Protein AF-A0A351ISN8-F1 (afdb_monomer_lite)

Sequence (63 aa):
MKTSSEWRHDLRSPLTAIKGYVEFLLAGDDCSCDDQAQEYIKNVQKATERMIALLDGWKEGEG

Radius of gyration: 14.81 Å; chains: 1; bounding box: 34×17×43 Å

Secondary structure (DSSP, 8-state):
---HHHHHHHHHHHHHHHHHHHHHHHH-TT----HHHHHHHHHHHHHHHHHHHHHHHGGG---

pLDDT: mean 86.34, std 12.59, range [46.78, 97.25]

Structure (mmCIF, N/CA/C/O backbone):
data_AF-A0A351ISN8-F1
#
_entry.id   AF-A0A351ISN8-F1
#
loop_
_atom_site.group_PDB
_atom_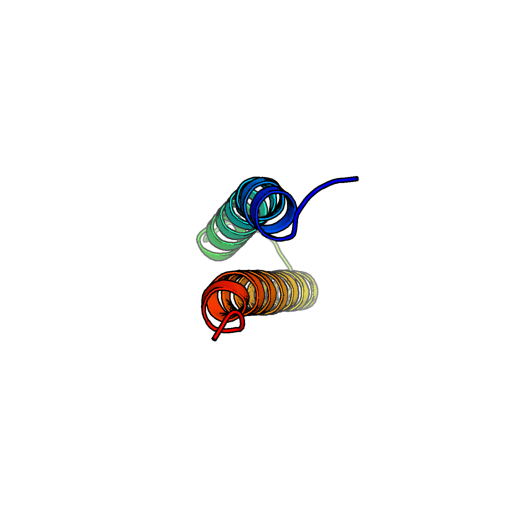site.id
_atom_site.type_symbol
_atom_site.label_atom_id
_atom_site.label_alt_id
_atom_site.label_comp_id
_atom_site.label_asym_id
_atom_site.label_entity_id
_atom_site.label_seq_id
_atom_site.pdbx_PDB_ins_code
_atom_site.Cartn_x
_atom_site.Cartn_y
_atom_site.Cartn_z
_atom_site.occupancy
_atom_site.B_iso_or_equiv
_atom_site.auth_seq_id
_atom_site.auth_comp_id
_atom_site.auth_asym_id
_atom_site.auth_atom_id
_atom_site.pdbx_PDB_model_num
ATOM 1 N N . MET A 1 1 ? -6.234 7.872 23.848 1.00 79.12 1 MET A N 1
ATOM 2 C CA . MET A 1 1 ? -5.718 6.634 23.221 1.00 79.12 1 MET A CA 1
ATOM 3 C C . MET A 1 1 ? -6.660 6.298 22.078 1.00 79.12 1 MET A C 1
ATOM 5 O O . MET A 1 1 ? -7.856 6.406 22.309 1.00 79.12 1 MET A O 1
ATOM 9 N N . LYS A 1 2 ? -6.155 6.003 20.873 1.00 84.31 2 LYS A N 1
ATOM 10 C CA . LYS A 1 2 ? -7.013 5.712 19.711 1.00 84.31 2 LYS A CA 1
ATOM 11 C C . LYS A 1 2 ? -7.731 4.370 19.869 1.00 84.31 2 LYS A C 1
ATOM 13 O O . LYS A 1 2 ? -7.149 3.438 20.427 1.00 84.31 2 LYS A O 1
ATOM 18 N N . THR A 1 3 ? -8.954 4.269 19.364 1.00 88.94 3 THR A N 1
ATOM 19 C CA . THR A 1 3 ? -9.739 3.031 19.327 1.00 88.94 3 THR A CA 1
ATOM 20 C C . THR A 1 3 ? -9.305 2.129 18.170 1.00 88.94 3 THR A C 1
ATOM 22 O O . THR A 1 3 ? -8.703 2.577 17.191 1.00 88.94 3 THR A O 1
ATOM 25 N N . SER A 1 4 ? -9.654 0.843 18.237 1.00 84.88 4 SER A N 1
ATOM 26 C CA . SER A 1 4 ? -9.424 -0.098 17.133 1.00 84.88 4 SER A CA 1
ATOM 27 C C . SER A 1 4 ? -10.103 0.355 15.834 1.00 84.88 4 SER A C 1
ATOM 29 O O . SER A 1 4 ? -9.555 0.156 14.751 1.00 84.88 4 SER A O 1
ATOM 31 N N . SER A 1 5 ? -11.268 1.014 15.909 1.00 85.94 5 SER A N 1
ATOM 32 C CA . SER A 1 5 ? -11.947 1.552 14.725 1.00 85.94 5 SER A CA 1
ATOM 33 C C . SER A 1 5 ? -11.205 2.737 14.108 1.00 85.94 5 SER A C 1
ATOM 35 O O . SER A 1 5 ? -11.106 2.803 12.884 1.00 85.94 5 SER A O 1
ATOM 37 N N . GLU A 1 6 ? -10.661 3.633 14.935 1.00 88.75 6 GLU A N 1
ATOM 38 C CA . GLU A 1 6 ? -9.851 4.769 14.482 1.00 88.75 6 GLU A CA 1
ATOM 39 C C . GLU A 1 6 ? -8.560 4.285 13.814 1.00 88.75 6 GLU A C 1
ATOM 41 O O . GLU A 1 6 ? -8.243 4.713 12.707 1.00 88.75 6 GLU A O 1
ATOM 46 N N . TRP A 1 7 ? -7.868 3.309 14.412 1.00 90.62 7 TRP A N 1
ATOM 47 C CA . TRP A 1 7 ? -6.687 2.698 13.796 1.00 90.62 7 TRP A CA 1
ATOM 48 C C . TRP A 1 7 ? -6.994 2.044 12.445 1.00 90.62 7 TRP A C 1
ATOM 50 O O . TRP A 1 7 ? -6.247 2.246 11.490 1.00 90.62 7 TRP A O 1
ATOM 60 N N . ARG A 1 8 ? -8.101 1.296 12.327 1.00 89.38 8 ARG A N 1
ATOM 61 C CA . ARG A 1 8 ? -8.513 0.685 11.048 1.00 89.38 8 ARG A CA 1
ATOM 62 C C . ARG A 1 8 ? -8.745 1.725 9.960 1.00 89.38 8 ARG A C 1
ATOM 64 O O . ARG A 1 8 ? -8.291 1.542 8.833 1.00 89.38 8 ARG A O 1
ATOM 71 N N . HIS A 1 9 ? -9.472 2.789 10.291 1.00 89.56 9 HIS A N 1
ATOM 72 C CA . HIS A 1 9 ? -9.775 3.858 9.349 1.00 89.56 9 HIS A CA 1
ATOM 73 C C . HIS A 1 9 ? -8.494 4.550 8.869 1.00 89.56 9 HIS A C 1
ATOM 75 O O . HIS A 1 9 ? -8.264 4.670 7.665 1.00 89.56 9 HIS A O 1
ATOM 81 N N . ASP A 1 10 ? -7.625 4.922 9.807 1.00 93.19 10 ASP A N 1
ATOM 82 C CA . ASP A 1 10 ? -6.410 5.674 9.507 1.00 93.19 10 ASP A CA 1
ATOM 83 C C . ASP A 1 10 ? -5.389 4.861 8.710 1.00 93.19 10 ASP A C 1
ATOM 85 O O . ASP A 1 10 ? -4.675 5.427 7.887 1.00 93.19 10 ASP A O 1
ATOM 89 N N . LEU A 1 11 ? -5.335 3.539 8.904 1.00 94.81 11 LEU A N 1
ATOM 90 C CA . LEU A 1 11 ? -4.447 2.649 8.149 1.00 94.81 11 LEU A CA 1
ATOM 91 C C . LEU A 1 11 ? -4.975 2.310 6.748 1.00 94.81 11 LEU A C 1
ATOM 93 O O . LEU A 1 11 ? -4.187 1.989 5.858 1.00 94.81 11 LEU A O 1
ATOM 97 N N . ARG A 1 12 ? -6.287 2.408 6.508 1.00 91.31 12 ARG A N 1
ATOM 98 C CA . ARG A 1 12 ? -6.875 2.076 5.202 1.00 91.31 12 ARG A CA 1
ATOM 99 C C . ARG A 1 12 ? -6.420 3.039 4.101 1.00 91.31 12 ARG A C 1
ATOM 101 O O . ARG A 1 12 ? -6.136 2.592 2.991 1.00 91.31 12 ARG A O 1
ATOM 108 N N . SER A 1 13 ? -6.306 4.332 4.404 1.00 92.81 13 SER A N 1
ATOM 109 C CA . SER A 1 13 ? -5.844 5.358 3.454 1.00 92.81 13 SER A CA 1
ATOM 110 C C . SER A 1 13 ? -4.414 5.110 2.927 1.00 92.81 13 SER A C 1
ATOM 112 O O . SER A 1 13 ? -4.255 4.943 1.714 1.00 92.81 13 SER A O 1
ATOM 114 N N . PRO A 1 14 ? -3.373 4.977 3.777 1.00 95.88 14 PRO A N 1
ATOM 115 C CA . PRO A 1 14 ? -2.015 4.716 3.304 1.00 95.88 14 PRO A CA 1
ATOM 116 C C . PRO A 1 14 ? -1.876 3.355 2.610 1.00 95.88 14 PRO A C 1
ATOM 118 O O . PRO A 1 14 ? -1.163 3.262 1.615 1.00 95.88 14 PRO A O 1
ATOM 121 N N . LEU A 1 15 ? -2.584 2.309 3.059 1.00 96.38 15 LEU A N 1
ATOM 122 C CA . LEU A 1 15 ? -2.562 1.006 2.378 1.00 96.38 15 LEU A CA 1
ATOM 123 C C . LEU A 1 15 ? -3.202 1.065 0.986 1.00 96.38 15 LEU A C 1
ATOM 125 O O . LEU A 1 15 ? -2.712 0.419 0.063 1.00 96.38 15 LEU A O 1
ATOM 129 N N . THR A 1 16 ? -4.254 1.869 0.817 1.00 94.25 16 THR A N 1
ATOM 130 C CA . THR A 1 16 ? -4.875 2.106 -0.495 1.00 94.25 16 THR A CA 1
ATOM 131 C C . THR A 1 16 ? -3.903 2.818 -1.434 1.00 94.25 16 THR A C 1
ATOM 133 O O . THR A 1 16 ? -3.772 2.423 -2.590 1.00 94.25 16 THR A O 1
ATOM 136 N N . ALA A 1 17 ? -3.171 3.818 -0.934 1.00 96.81 17 ALA A N 1
ATOM 137 C CA . ALA A 1 17 ? -2.151 4.514 -1.715 1.00 96.81 17 ALA A CA 1
ATOM 138 C C . ALA A 1 17 ? -1.008 3.573 -2.136 1.00 96.81 17 ALA A C 1
ATOM 140 O O . ALA A 1 17 ? -0.661 3.529 -3.314 1.00 96.81 17 ALA A O 1
ATOM 141 N N . ILE A 1 18 ? -0.469 2.771 -1.205 1.00 97.00 18 ILE A N 1
ATOM 142 C CA . ILE A 1 18 ? 0.582 1.783 -1.509 1.00 97.00 18 ILE A CA 1
ATOM 143 C C . ILE A 1 18 ? 0.099 0.796 -2.574 1.00 97.00 18 ILE A C 1
ATOM 145 O O . ILE A 1 18 ? 0.818 0.553 -3.541 1.00 97.00 18 ILE A O 1
ATOM 149 N N . LYS A 1 19 ? -1.124 0.270 -2.431 1.00 95.38 19 LYS A N 1
ATOM 150 C CA . LYS A 1 19 ? -1.719 -0.640 -3.414 1.00 95.38 19 LYS A CA 1
ATOM 151 C C . LYS A 1 19 ? -1.772 -0.000 -4.804 1.00 95.38 19 LYS A C 1
ATOM 153 O O . LYS A 1 19 ? -1.298 -0.612 -5.753 1.00 95.38 19 LYS A O 1
ATOM 158 N N . GLY A 1 20 ? -2.257 1.238 -4.907 1.00 93.38 20 GLY A N 1
ATOM 159 C CA . GLY A 1 20 ? -2.334 1.956 -6.181 1.00 93.38 20 GLY A CA 1
ATOM 160 C C . GLY A 1 20 ? -0.967 2.199 -6.831 1.00 93.38 20 GLY A C 1
ATOM 161 O O . GLY A 1 20 ? -0.821 1.999 -8.033 1.00 93.38 20 GLY A O 1
ATOM 162 N N . TYR A 1 21 ? 0.058 2.571 -6.055 1.00 93.62 21 TYR A N 1
ATOM 163 C CA . TYR A 1 21 ? 1.418 2.731 -6.589 1.00 93.62 21 TYR A CA 1
ATOM 164 C C . TYR A 1 21 ? 2.004 1.412 -7.095 1.00 93.62 21 TYR A C 1
ATOM 166 O O . TYR A 1 21 ? 2.630 1.382 -8.149 1.00 93.62 21 TYR A O 1
ATOM 174 N N . VAL A 1 22 ? 1.790 0.320 -6.363 1.00 93.44 22 VAL A N 1
ATOM 175 C CA . VAL A 1 22 ? 2.252 -1.014 -6.760 1.00 93.44 22 VAL A CA 1
ATOM 176 C C . VAL A 1 22 ? 1.534 -1.497 -8.019 1.00 93.44 22 VAL A C 1
ATOM 178 O O . VAL A 1 22 ? 2.188 -1.979 -8.938 1.00 93.44 22 VAL A O 1
ATOM 181 N N . GLU A 1 23 ? 0.215 -1.321 -8.101 1.00 91.44 23 GLU A N 1
ATOM 182 C CA . GLU A 1 23 ? -0.568 -1.633 -9.302 1.00 91.44 23 GLU A CA 1
ATOM 183 C C . GLU A 1 23 ? -0.099 -0.813 -10.507 1.00 91.44 23 GLU A C 1
ATOM 185 O O . GLU A 1 23 ? 0.059 -1.366 -11.590 1.00 91.44 23 GLU A O 1
ATOM 190 N N . PHE A 1 24 ? 0.197 0.476 -10.317 1.00 90.56 24 PHE A N 1
ATOM 191 C CA . PHE A 1 24 ? 0.751 1.330 -11.367 1.00 90.56 24 PHE A CA 1
ATOM 192 C C . PHE A 1 24 ? 2.114 0.830 -11.866 1.00 90.56 24 PHE A C 1
ATOM 194 O O . PHE A 1 24 ? 2.327 0.736 -13.073 1.00 90.56 24 PHE A O 1
ATOM 201 N N . LEU A 1 25 ? 3.019 0.466 -10.952 1.00 88.94 25 LEU A N 1
ATOM 202 C CA . LEU A 1 25 ? 4.339 -0.068 -11.301 1.00 88.94 25 LEU A CA 1
ATOM 203 C C . LEU A 1 25 ? 4.254 -1.414 -12.035 1.00 88.94 25 LEU A C 1
ATOM 205 O O . LEU A 1 25 ? 5.054 -1.661 -12.930 1.00 88.94 25 LEU A O 1
ATOM 209 N N . LEU A 1 26 ? 3.290 -2.267 -11.679 1.00 86.06 26 LEU A N 1
ATOM 210 C CA . LEU A 1 26 ? 3.065 -3.560 -12.336 1.00 86.06 26 LEU A CA 1
ATOM 211 C C . LEU A 1 26 ? 2.328 -3.436 -13.678 1.00 86.06 26 LEU A C 1
ATOM 213 O O . LEU A 1 26 ? 2.491 -4.301 -14.533 1.00 86.06 26 LEU A O 1
ATOM 217 N N . ALA A 1 27 ? 1.499 -2.403 -13.853 1.00 86.38 27 ALA A N 1
ATOM 218 C CA . ALA A 1 27 ? 0.747 -2.154 -15.084 1.00 86.38 27 ALA A CA 1
ATOM 219 C C . ALA A 1 27 ? 1.583 -1.467 -16.175 1.00 86.38 27 ALA A C 1
ATOM 221 O O . ALA A 1 27 ? 1.198 -1.488 -17.344 1.00 86.38 27 ALA A O 1
ATOM 222 N N . GLY A 1 28 ? 2.694 -0.826 -15.804 1.00 75.19 28 GLY A N 1
ATOM 223 C CA . GLY A 1 28 ? 3.591 -0.172 -16.746 1.00 75.19 28 GLY A CA 1
ATOM 224 C C . GLY A 1 28 ? 4.405 -1.181 -17.553 1.00 75.19 28 GLY A C 1
ATOM 225 O O . GLY A 1 28 ? 5.306 -1.810 -17.011 1.00 75.19 28 GLY A O 1
ATOM 226 N N . ASP A 1 29 ? 4.151 -1.242 -18.862 1.00 61.31 29 ASP A N 1
ATOM 227 C CA . ASP A 1 29 ? 4.951 -1.988 -19.857 1.00 61.31 29 ASP A CA 1
ATOM 228 C C . ASP A 1 29 ? 6.408 -1.462 -19.959 1.00 61.31 29 ASP A C 1
ATOM 230 O O . ASP A 1 29 ? 7.276 -2.097 -20.547 1.00 61.31 29 ASP A O 1
ATOM 234 N N . ASP A 1 30 ? 6.672 -0.289 -19.363 1.00 58.88 30 ASP A N 1
ATOM 235 C CA . ASP A 1 30 ? 7.901 0.507 -19.503 1.00 58.88 30 ASP A CA 1
ATOM 236 C C . ASP A 1 30 ? 8.634 0.749 -18.165 1.00 58.88 30 ASP A C 1
ATOM 238 O O . ASP A 1 30 ? 9.587 1.527 -18.089 1.00 58.88 30 ASP A O 1
ATOM 242 N N . CYS A 1 31 ? 8.214 0.101 -17.066 1.00 61.16 31 CYS A N 1
ATOM 243 C CA . CYS A 1 31 ? 9.072 0.066 -15.882 1.00 61.16 31 CYS A CA 1
ATOM 244 C C . CYS A 1 31 ? 10.256 -0.830 -16.244 1.00 61.16 31 CYS A C 1
ATOM 246 O O . CYS A 1 31 ? 10.129 -2.049 -16.334 1.00 61.16 31 CYS A O 1
ATOM 248 N N . SER A 1 32 ? 11.416 -0.213 -16.478 1.00 71.75 32 SER A N 1
ATOM 249 C CA . SER A 1 32 ? 12.711 -0.874 -16.683 1.00 71.75 32 SER A CA 1
ATOM 250 C C . SER A 1 32 ? 13.199 -1.548 -15.391 1.00 71.75 32 SER A C 1
ATOM 252 O O . SER A 1 32 ? 14.346 -1.392 -14.973 1.00 71.75 32 SER A O 1
ATOM 254 N N . CYS A 1 33 ? 12.286 -2.204 -14.689 1.00 76.06 33 CYS A N 1
ATOM 255 C CA . CYS A 1 33 ? 12.509 -2.916 -13.461 1.00 76.06 33 CYS A CA 1
ATOM 256 C C . CYS A 1 33 ? 13.076 -4.274 -13.842 1.00 76.06 33 CYS A C 1
ATOM 258 O O . CYS A 1 33 ? 12.439 -5.039 -14.567 1.00 76.06 33 CYS A O 1
ATOM 260 N N . ASP A 1 34 ? 14.275 -4.557 -13.354 1.00 86.75 34 ASP A N 1
ATOM 261 C CA . ASP A 1 34 ? 14.831 -5.896 -13.440 1.00 86.75 34 ASP A CA 1
ATOM 262 C C . ASP A 1 34 ? 13.962 -6.912 -12.672 1.00 86.75 34 ASP A C 1
ATOM 264 O O . ASP A 1 34 ? 13.023 -6.566 -11.941 1.00 86.75 34 ASP A O 1
ATOM 268 N N . ASP A 1 35 ? 14.282 -8.194 -12.840 1.00 88.69 35 ASP A N 1
ATOM 269 C CA . ASP A 1 35 ? 13.544 -9.291 -12.211 1.00 88.69 35 ASP A CA 1
ATOM 270 C C . ASP A 1 35 ? 13.469 -9.146 -10.681 1.00 88.69 35 ASP A C 1
ATOM 272 O O . ASP A 1 35 ? 12.459 -9.492 -10.062 1.00 88.69 35 ASP A O 1
ATOM 276 N N . GLN A 1 36 ? 14.511 -8.582 -10.064 1.00 91.19 36 GLN A N 1
ATOM 277 C CA . GLN A 1 36 ? 14.589 -8.386 -8.621 1.00 91.19 36 GLN A CA 1
ATOM 278 C C . GLN A 1 36 ? 13.648 -7.267 -8.153 1.00 91.19 36 GLN A C 1
ATOM 280 O O . GLN A 1 36 ? 12.923 -7.429 -7.168 1.00 91.19 36 GLN A O 1
ATOM 285 N N . ALA A 1 37 ? 13.597 -6.148 -8.872 1.00 90.25 37 ALA A N 1
ATOM 286 C CA . ALA A 1 37 ? 12.643 -5.076 -8.623 1.00 90.25 37 ALA A CA 1
ATOM 287 C C . ALA A 1 37 ? 11.198 -5.566 -8.809 1.00 90.25 37 ALA A C 1
ATOM 289 O O . ALA A 1 37 ? 10.345 -5.284 -7.965 1.00 90.25 37 ALA A O 1
ATOM 290 N N . GLN A 1 38 ? 10.931 -6.368 -9.844 1.00 90.44 38 GLN A N 1
ATOM 291 C CA . GLN A 1 38 ? 9.629 -7.009 -10.052 1.00 90.44 38 GLN A CA 1
ATOM 292 C C . GLN A 1 38 ? 9.236 -7.919 -8.879 1.00 90.44 38 GLN A C 1
ATOM 294 O O . GLN A 1 38 ? 8.085 -7.905 -8.433 1.00 90.44 38 GLN A O 1
ATOM 299 N N . GLU A 1 39 ? 10.178 -8.691 -8.336 1.00 93.19 39 GLU A N 1
ATOM 300 C CA . GLU A 1 39 ? 9.938 -9.522 -7.156 1.00 93.19 39 GLU A CA 1
ATOM 301 C C . GLU A 1 39 ? 9.618 -8.675 -5.915 1.00 93.19 39 GLU A C 1
ATOM 303 O O . GLU A 1 39 ? 8.656 -8.965 -5.196 1.00 93.19 39 GLU A O 1
ATOM 308 N N . TYR A 1 40 ? 10.355 -7.586 -5.686 1.00 94.69 40 TYR A N 1
A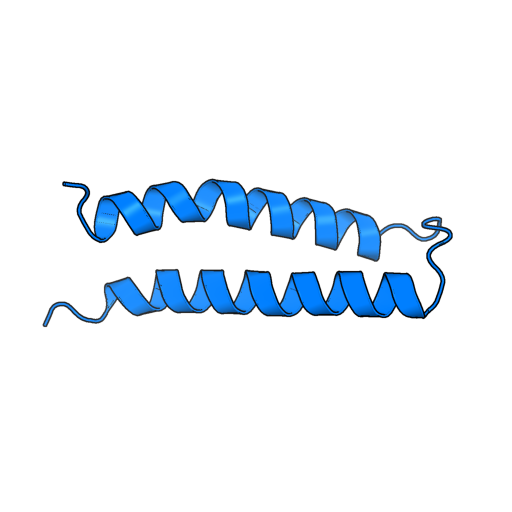TOM 309 C CA . TYR A 1 40 ? 10.076 -6.671 -4.580 1.00 94.69 40 TYR A CA 1
ATOM 310 C C . TYR A 1 40 ? 8.699 -6.028 -4.685 1.00 94.69 40 TYR A C 1
ATOM 312 O O . TYR A 1 40 ? 7.959 -6.027 -3.701 1.00 94.69 40 TYR A O 1
ATOM 320 N N . ILE A 1 41 ? 8.318 -5.543 -5.866 1.00 93.62 41 ILE A N 1
ATOM 321 C CA . ILE A 1 41 ? 7.005 -4.929 -6.091 1.00 93.62 41 ILE A CA 1
ATOM 322 C C . ILE A 1 41 ? 5.887 -5.944 -5.799 1.00 93.62 41 ILE A C 1
ATOM 324 O O . ILE A 1 41 ? 4.952 -5.634 -5.057 1.00 93.62 41 ILE A O 1
ATOM 328 N N . LYS A 1 42 ? 6.018 -7.192 -6.272 1.00 93.38 42 LYS A N 1
ATOM 329 C CA . LYS A 1 42 ? 5.068 -8.281 -5.969 1.00 93.38 42 LYS A CA 1
ATOM 330 C C . LYS A 1 42 ? 5.014 -8.618 -4.477 1.00 93.38 42 LYS A C 1
ATOM 332 O O . LYS A 1 42 ? 3.944 -8.928 -3.953 1.00 93.38 42 LYS A O 1
ATOM 337 N N . ASN A 1 43 ? 6.142 -8.565 -3.775 1.00 96.56 43 ASN A N 1
ATOM 338 C CA . ASN A 1 43 ? 6.185 -8.806 -2.333 1.00 96.56 43 ASN A CA 1
ATOM 339 C C . ASN A 1 43 ? 5.490 -7.687 -1.546 1.00 96.56 43 ASN A C 1
ATOM 341 O O . ASN A 1 43 ? 4.733 -7.986 -0.619 1.00 96.56 43 ASN A O 1
ATOM 345 N N . VAL A 1 44 ? 5.671 -6.423 -1.946 1.00 96.75 44 VAL A N 1
ATOM 346 C CA . VAL A 1 44 ? 4.926 -5.291 -1.371 1.00 96.75 44 VAL A CA 1
ATOM 347 C C . VAL A 1 44 ? 3.431 -5.456 -1.636 1.00 96.75 44 VAL A C 1
ATOM 349 O O . VAL A 1 44 ? 2.654 -5.347 -0.691 1.00 96.75 44 VAL A O 1
ATOM 352 N N . GLN A 1 45 ? 3.027 -5.817 -2.861 1.00 95.94 45 GLN A N 1
ATOM 353 C CA . GLN A 1 45 ? 1.623 -6.076 -3.205 1.00 95.94 45 GLN A CA 1
ATOM 354 C C . GLN A 1 45 ? 0.976 -7.072 -2.236 1.00 95.94 45 GLN A C 1
ATOM 356 O O . GLN A 1 45 ? -0.011 -6.753 -1.572 1.00 95.94 45 GLN A O 1
ATOM 361 N N . LYS A 1 46 ? 1.587 -8.256 -2.094 1.00 97.19 46 LYS A N 1
ATOM 362 C CA . LYS A 1 46 ? 1.096 -9.333 -1.225 1.00 97.19 46 LYS A CA 1
ATOM 363 C C . LYS A 1 46 ? 1.011 -8.898 0.236 1.00 97.19 46 LYS A C 1
ATOM 365 O O . LYS A 1 46 ? 0.057 -9.242 0.933 1.00 97.19 46 LYS A O 1
ATOM 370 N N . ALA A 1 47 ? 2.009 -8.158 0.720 1.00 97.12 47 ALA A N 1
ATOM 371 C CA . ALA A 1 47 ? 2.017 -7.654 2.087 1.00 97.12 47 ALA A CA 1
ATOM 372 C C . ALA A 1 47 ? 0.886 -6.639 2.318 1.00 97.12 47 ALA A C 1
ATOM 374 O O . ALA A 1 47 ? 0.156 -6.755 3.303 1.00 97.12 47 ALA A O 1
ATOM 375 N N . THR A 1 48 ? 0.696 -5.692 1.396 1.00 97.25 48 THR A N 1
ATOM 376 C CA . THR A 1 48 ? -0.376 -4.691 1.457 1.00 97.25 48 THR A CA 1
ATOM 377 C C . THR A 1 48 ? -1.756 -5.342 1.430 1.00 97.25 48 THR A C 1
ATOM 379 O O . THR A 1 48 ? -2.589 -5.027 2.278 1.00 97.25 48 THR A O 1
ATOM 382 N N . GLU A 1 49 ? -1.991 -6.297 0.530 1.00 95.56 49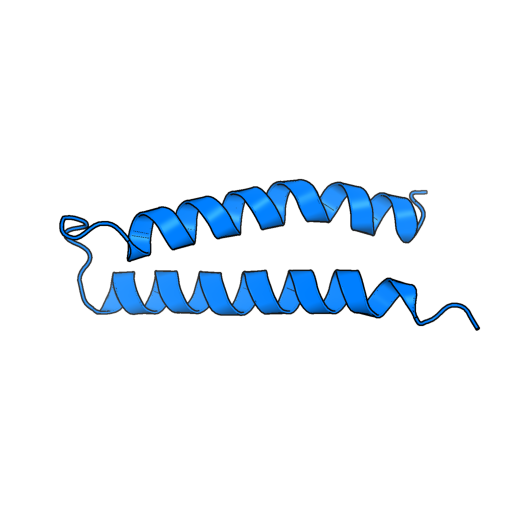 GLU A N 1
ATOM 383 C CA . GLU A 1 49 ? -3.250 -7.047 0.454 1.00 95.56 49 GLU A CA 1
ATOM 384 C C . GLU A 1 49 ? -3.536 -7.819 1.745 1.00 95.56 49 GLU A C 1
ATOM 386 O O . GLU A 1 49 ? -4.646 -7.752 2.277 1.00 95.56 49 GLU A O 1
ATOM 391 N N . ARG A 1 50 ? -2.520 -8.485 2.309 1.00 95.38 50 ARG A N 1
ATOM 392 C CA . ARG A 1 50 ? -2.645 -9.175 3.597 1.00 95.38 50 ARG A CA 1
ATOM 393 C C . ARG A 1 50 ? -3.003 -8.210 4.727 1.00 95.38 50 ARG A C 1
ATOM 395 O O . ARG A 1 50 ? -3.836 -8.551 5.562 1.00 95.38 50 ARG A O 1
ATOM 402 N N . MET A 1 51 ? -2.391 -7.027 4.779 1.00 94.81 51 MET A N 1
ATOM 403 C CA . MET A 1 51 ? -2.710 -6.029 5.806 1.00 94.81 51 MET A CA 1
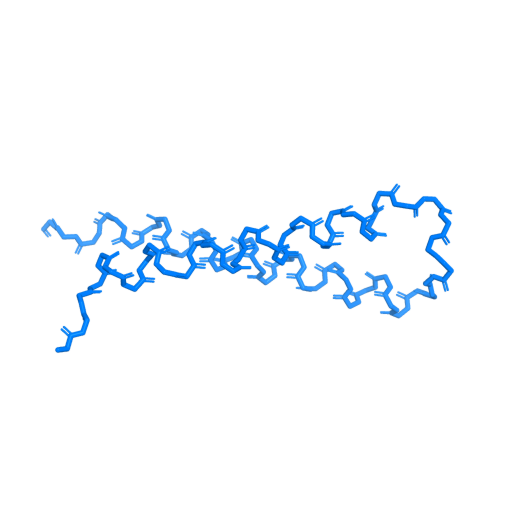ATOM 404 C C . MET A 1 51 ? -4.145 -5.519 5.670 1.00 94.81 51 MET A C 1
ATOM 406 O O . MET A 1 51 ? -4.843 -5.430 6.675 1.00 94.81 51 MET A O 1
ATOM 410 N N . ILE A 1 52 ? -4.607 -5.241 4.448 1.00 93.06 52 ILE A N 1
ATOM 411 C CA . ILE A 1 52 ? -5.998 -4.844 4.194 1.00 93.06 52 ILE A CA 1
ATOM 412 C C . ILE A 1 52 ? -6.956 -5.938 4.683 1.00 93.06 52 ILE A C 1
ATOM 414 O O . ILE A 1 52 ? -7.868 -5.640 5.451 1.00 93.06 52 ILE A O 1
ATOM 418 N N . ALA A 1 53 ? -6.700 -7.203 4.336 1.00 91.69 53 ALA A N 1
ATOM 419 C CA . ALA A 1 53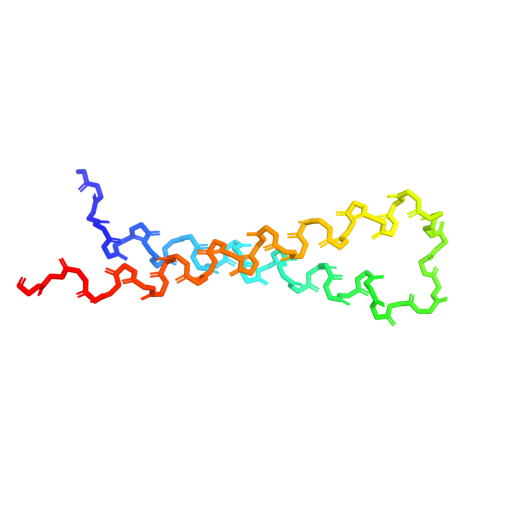 ? -7.528 -8.327 4.772 1.00 91.69 53 ALA A CA 1
ATOM 420 C C . ALA A 1 53 ? -7.583 -8.470 6.305 1.00 91.69 53 ALA A C 1
ATOM 422 O O . ALA A 1 53 ? -8.646 -8.731 6.864 1.00 91.69 53 ALA A O 1
ATOM 423 N N . LEU A 1 54 ? -6.461 -8.257 7.005 1.00 91.75 54 LEU A N 1
ATOM 424 C CA . LEU A 1 54 ? -6.426 -8.264 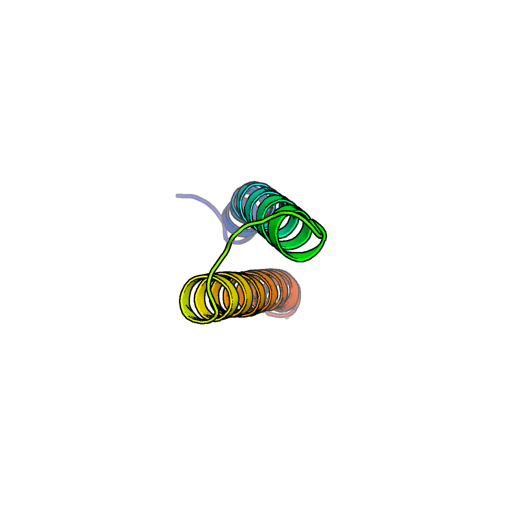8.473 1.00 91.75 54 LEU A CA 1
ATOM 425 C C . LEU A 1 54 ? -7.250 -7.118 9.076 1.00 91.75 54 LEU A C 1
ATOM 427 O O . LEU A 1 54 ? -7.991 -7.338 10.033 1.00 91.75 54 LEU A O 1
ATOM 431 N N . LEU A 1 55 ? -7.149 -5.908 8.518 1.00 90.62 55 LEU A N 1
ATOM 432 C CA . LEU A 1 55 ? -7.943 -4.760 8.969 1.00 90.62 55 LEU A CA 1
ATOM 433 C C . LEU A 1 55 ? -9.441 -4.968 8.735 1.00 90.62 55 LEU A C 1
ATOM 435 O O . LEU A 1 55 ? -10.255 -4.522 9.547 1.00 90.62 55 LEU A O 1
ATOM 439 N N . ASP A 1 56 ? -9.800 -5.636 7.642 1.00 87.56 56 ASP A N 1
ATOM 440 C CA . ASP A 1 56 ? -11.182 -5.968 7.319 1.00 87.56 56 ASP A CA 1
ATOM 441 C C . ASP A 1 56 ? -11.725 -7.040 8.272 1.00 87.56 56 ASP A C 1
ATOM 443 O O . ASP A 1 56 ? -12.796 -6.847 8.847 1.00 87.56 56 ASP A O 1
ATOM 447 N N . GLY A 1 57 ? -10.947 -8.095 8.541 1.00 84.88 57 GLY A N 1
ATOM 448 C CA . GLY A 1 57 ? -11.296 -9.154 9.496 1.00 84.88 57 GLY A CA 1
ATOM 449 C C . GLY A 1 57 ? -11.374 -8.681 10.952 1.00 84.88 57 GLY A C 1
ATOM 450 O O . GLY A 1 57 ? -12.150 -9.214 11.741 1.00 84.88 57 GLY A O 1
ATOM 451 N N . TRP A 1 58 ? -10.660 -7.614 11.327 1.00 79.31 58 TRP A N 1
ATOM 452 C CA . TRP A 1 58 ? -10.808 -6.993 12.650 1.00 79.31 58 TRP A CA 1
ATOM 453 C C . TRP A 1 58 ? -12.222 -6.461 12.926 1.00 79.31 58 TRP A C 1
ATOM 455 O O . TRP A 1 58 ? -12.524 -6.166 14.080 1.00 79.31 58 TRP A O 1
ATOM 465 N N . LYS A 1 59 ? -13.094 -6.312 11.919 1.00 63.00 59 LYS A N 1
ATOM 466 C CA . LYS A 1 59 ? -14.504 -5.950 12.133 1.00 63.00 59 LYS A CA 1
ATOM 467 C C . LYS A 1 59 ? -15.335 -7.060 12.784 1.00 63.00 59 LYS A C 1
ATOM 469 O O . LYS A 1 59 ? -16.374 -6.745 13.348 1.00 63.00 59 LYS A O 1
ATOM 474 N N . GLU A 1 60 ? -14.895 -8.313 12.711 1.00 58.62 60 GLU A N 1
ATOM 475 C CA . GLU A 1 60 ? -15.698 -9.484 13.095 1.00 58.62 60 GLU A CA 1
ATOM 476 C C . GLU A 1 60 ? -15.407 -9.989 14.522 1.00 58.62 60 GLU A C 1
ATOM 478 O O . GLU A 1 60 ? -16.059 -10.912 14.994 1.00 58.62 60 GLU A O 1
ATOM 483 N N . GLY A 1 61 ? -14.447 -9.378 15.227 1.00 55.88 61 GLY A N 1
ATOM 484 C CA . GLY A 1 61 ? -13.969 -9.817 16.547 1.00 55.88 61 GLY A CA 1
ATOM 485 C C . GLY A 1 61 ? -14.612 -9.157 17.775 1.00 55.88 61 GLY A C 1
ATOM 486 O O . GLY A 1 61 ? -14.052 -9.277 18.860 1.00 55.88 61 GLY A O 1
ATOM 487 N N . GLU A 1 62 ? -15.736 -8.450 17.636 1.00 50.19 62 GLU A N 1
ATOM 488 C CA . GLU A 1 62 ? -16.503 -7.883 18.765 1.00 50.19 62 GLU A CA 1
ATOM 489 C C . GLU A 1 62 ? -17.895 -8.532 18.851 1.00 50.19 62 GLU A C 1
ATOM 491 O O . GLU A 1 62 ? -18.917 -7.888 18.607 1.00 50.19 62 GLU A O 1
ATOM 496 N N . GLY A 1 63 ? -17.913 -9.829 19.171 1.00 46.78 63 GLY A N 1
ATOM 497 C CA . GLY A 1 63 ? -19.100 -10.598 19.554 1.00 46.78 63 GLY A CA 1
ATOM 498 C C . GLY A 1 63 ? -18.852 -11.347 20.852 1.00 46.78 63 GLY A C 1
ATOM 499 O O . GLY A 1 63 ? -17.810 -12.037 20.920 1.00 46.78 63 GLY A O 1
#

Foldseek 3Di:
DDDLVRVLVVVVVVLVVLLVVLVVCVPDPPNPQPPVSVVVSVVSNVVSVVVNVVSVCVVVPPD